Protein AF-A0A2V1D331-F1 (afdb_monomer)

Solvent-accessible surface area (backbone atoms only — not comparable to full-atom values): 6664 Å² total; per-residue (Å²): 107,66,53,58,59,68,60,81,46,92,78,87,87,73,95,56,76,64,71,92,84,72,79,35,61,83,38,45,64,43,75,44,83,63,82,72,41,45,49,69,57,51,53,61,50,46,65,57,37,31,77,74,75,49,89,54,49,68,43,77,54,75,53,66,46,69,56,100,91,41,80,76,44,72,64,69,59,91,81,35,39,69,57,26,50,51,44,72,65,56,88,63,60,54,64,59,46,48,51,36,59,72,73,70,109

Radius of gyration: 15.55 Å; Cα contacts (8 Å, |Δi|>4): 124; chains: 1; bounding box: 31×27×47 Å

Organism: NCBI:txid97972

InterPro domains:
  IPR001650 Helicase, C-terminal domain-like [PF00271] (2-50)
  IPR027417 P-loop containing nucleoside triphosphate hydrolase [G3DSA:3.40.50.300] (1-105)
  IPR027417 P-loop containing nucleoside triphosphate hydrolase [SSF52540] (2-68)

Foldseek 3Di:
DCCQQVVVDLDDDDPALPDPDPQRAVAAEDEADDADAALVSLVVNRVNYCPVVDHHYYYYDWDFDADPVGTPDTDYDPRHDPLVCVLVVPPDDNVVSSVCRVVVD

Sequence (105 aa):
VEQLTSGTQQVFTATNALGLGVDAPMIRAVIYVGAVRKARHYAQESGRVGWDGQASEAIIMRGFWRNRRGITAVLFPKDAEEEMMELIGGDGCIREVLDGAMDGR

Nearest PDB structures (foldseek):
  5gi4-assembly1_A  TM=8.563E-01  e=8.138E-02  Escherichia coli K-12
  2yjt-assembly1_D  TM=8.477E-01  e=2.373E-01  Escherichia coli K-12
  7zmp-assembly1_A  TM=5.809E-01  e=4.766E-02  Homo sapiens
  5lb5-assembly4_D  TM=5.084E-01  e=1.635E-02  Homo sapiens
  5suq-assembly1_C  TM=6.680E-01  e=3.315E-01  Saccharomyces cerevisiae S288C

Secondary structure (DSSP, 8-state):
-HHHHTTS-S----SSS-TTT---TT--EEEEES----HHHHHHHHTTS-TTSS--EEEEE--EEEETTEEEEE---TT--HHHHHHHHTSS-HHHHHHHHHHT-

Structure (mmCIF, N/CA/C/O backbone):
data_AF-A0A2V1D331-F1
#
_entry.id   AF-A0A2V1D331-F1
#
loop_
_atom_site.group_PDB
_atom_site.id
_atom_site.type_symbol
_atom_site.label_atom_id
_atom_site.label_alt_id
_atom_site.label_comp_id
_atom_site.label_asym_id
_atom_site.label_entity_id
_atom_site.label_seq_id
_atom_site.pdbx_PDB_ins_code
_atom_site.Cartn_x
_atom_site.Cartn_y
_atom_site.Cartn_z
_atom_site.occupancy
_atom_site.B_iso_or_equiv
_atom_site.auth_seq_id
_atom_site.auth_comp_id
_atom_site.auth_asym_id
_atom_site.auth_atom_id
_atom_site.pdbx_PDB_model_num
ATOM 1 N N . VAL A 1 1 ? -4.664 12.861 14.433 1.00 62.56 1 VAL A N 1
ATOM 2 C CA . VAL A 1 1 ? -4.680 11.494 15.004 1.00 62.56 1 VAL A CA 1
ATOM 3 C C . VAL A 1 1 ? -5.960 11.256 15.784 1.00 62.56 1 VAL A C 1
ATOM 5 O O . VAL A 1 1 ? -6.651 10.317 15.440 1.00 62.56 1 VAL A O 1
ATOM 8 N N . GLU A 1 2 ? -6.350 12.133 16.716 1.00 67.62 2 GLU A N 1
ATOM 9 C CA . GLU A 1 2 ? -7.605 11.965 17.478 1.00 67.62 2 GLU A CA 1
ATOM 10 C C . GLU A 1 2 ? -8.851 11.760 16.610 1.00 67.62 2 GLU A C 1
ATOM 12 O O . GLU A 1 2 ? -9.617 10.850 16.875 1.00 67.62 2 GLU A O 1
ATOM 17 N N . GLN A 1 3 ? -9.025 12.527 15.527 1.00 68.25 3 GLN A N 1
ATOM 18 C CA . GLN A 1 3 ? -10.174 12.355 14.620 1.00 68.25 3 GLN A CA 1
ATOM 19 C C . GLN A 1 3 ? -10.202 10.994 13.896 1.00 68.25 3 GLN A C 1
ATOM 21 O O . GLN A 1 3 ? -11.271 10.553 13.477 1.00 68.25 3 GLN A O 1
ATOM 26 N N . LEU A 1 4 ? -9.033 10.358 13.734 1.00 72.25 4 LEU A N 1
ATOM 27 C CA . LEU A 1 4 ? -8.852 9.024 13.144 1.00 72.25 4 LEU A CA 1
ATOM 28 C C . LEU A 1 4 ? -9.146 7.936 14.167 1.00 72.25 4 LEU A C 1
ATOM 30 O O . LEU A 1 4 ? -9.860 6.988 13.863 1.00 72.25 4 LEU A O 1
ATOM 34 N N . THR A 1 5 ? -8.632 8.088 15.383 1.00 74.00 5 THR A N 1
ATOM 35 C CA . THR A 1 5 ? -8.830 7.107 16.450 1.00 74.00 5 THR A CA 1
ATOM 36 C C . THR A 1 5 ? -10.233 7.183 17.056 1.00 74.00 5 THR A C 1
ATOM 38 O O . THR A 1 5 ? -10.739 6.171 17.525 1.00 74.00 5 THR A O 1
ATOM 41 N N . SER A 1 6 ? -10.902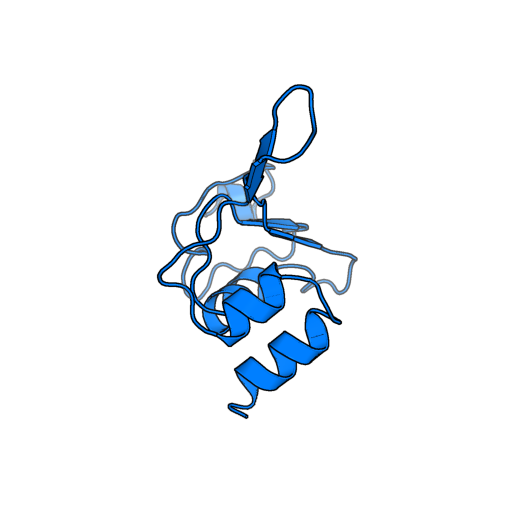 8.340 16.998 1.00 78.00 6 SER A N 1
ATOM 42 C CA . SER A 1 6 ? -12.295 8.519 17.432 1.00 78.00 6 SER A CA 1
ATOM 43 C C . SER A 1 6 ? -13.335 8.038 16.412 1.00 78.00 6 SER A C 1
ATOM 45 O O . SER A 1 6 ? -14.518 7.97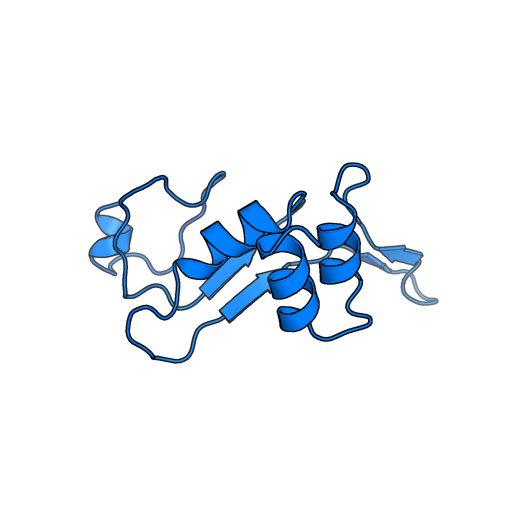0 16.741 1.00 78.00 6 SER A O 1
ATOM 47 N N . GLY A 1 7 ? -12.931 7.756 15.167 1.00 73.69 7 GLY A N 1
ATOM 48 C CA . GLY A 1 7 ? -13.835 7.351 14.084 1.00 73.69 7 GLY A CA 1
ATOM 49 C C . GLY A 1 7 ? -14.761 8.460 13.566 1.00 73.69 7 GLY A C 1
ATOM 50 O O . GLY A 1 7 ? -15.678 8.182 12.797 1.00 73.69 7 GLY A O 1
ATOM 51 N N . THR A 1 8 ? -14.540 9.722 13.953 1.00 80.12 8 THR A N 1
ATOM 52 C CA . THR A 1 8 ? -15.369 10.860 13.507 1.00 80.12 8 THR A CA 1
ATOM 53 C C . THR A 1 8 ? -15.146 11.234 12.045 1.00 80.12 8 THR A C 1
ATOM 55 O O . THR A 1 8 ? -15.988 11.880 11.429 1.00 80.12 8 THR A O 1
ATOM 58 N N . GLN A 1 9 ? -14.005 10.837 11.489 1.00 82.19 9 GLN A N 1
ATOM 59 C CA . GLN A 1 9 ? -13.637 11.071 10.104 1.00 82.19 9 GLN A CA 1
ATOM 60 C C . GLN A 1 9 ? -13.340 9.707 9.462 1.00 82.19 9 GLN A C 1
ATOM 62 O O . GLN A 1 9 ? -12.723 8.843 10.078 1.00 82.19 9 GLN A O 1
ATOM 67 N N . GLN A 1 10 ? -13.845 9.488 8.246 1.00 85.12 10 GLN A N 1
ATOM 68 C CA . GLN A 1 10 ? -13.792 8.174 7.584 1.00 85.12 10 GLN A CA 1
ATOM 69 C C . GLN A 1 10 ? -12.555 8.000 6.698 1.00 85.12 10 GLN A C 1
ATOM 71 O O . GLN A 1 10 ? -12.109 6.881 6.464 1.00 85.12 10 GLN A O 1
ATOM 76 N N . VAL A 1 11 ? -12.008 9.107 6.190 1.00 88.12 11 VAL A N 1
ATOM 77 C CA . VAL A 1 11 ? -10.882 9.110 5.251 1.00 88.12 11 VAL A CA 1
ATOM 78 C C . VAL A 1 11 ? -9.841 10.117 5.706 1.00 88.12 11 VAL A C 1
ATOM 80 O O . VAL A 1 11 ? -10.170 11.262 6.028 1.00 88.12 11 VAL A O 1
ATOM 83 N N . PHE A 1 12 ? -8.582 9.689 5.674 1.00 86.56 12 PHE A N 1
ATOM 84 C CA . PHE A 1 12 ? -7.419 10.501 6.002 1.00 86.56 12 PHE A CA 1
ATOM 85 C C . PHE A 1 12 ? -6.332 10.267 4.968 1.00 86.56 12 PHE A C 1
ATOM 87 O O . PHE A 1 12 ? -6.190 9.169 4.433 1.00 86.56 12 PHE A O 1
ATOM 94 N N . THR A 1 13 ? -5.544 11.302 4.720 1.00 86.56 13 THR A N 1
ATOM 95 C CA . THR A 1 13 ? -4.397 11.255 3.816 1.00 86.56 13 THR A CA 1
ATOM 96 C C . THR A 1 13 ? -3.123 11.457 4.616 1.00 86.56 13 THR A C 1
ATOM 98 O O . THR A 1 13 ? -3.064 12.352 5.461 1.00 86.56 13 THR A O 1
ATOM 101 N N . ALA A 1 14 ? -2.094 10.672 4.326 1.00 83.00 14 ALA A N 1
ATOM 102 C CA . ALA A 1 14 ? -0.789 10.810 4.952 1.00 83.00 14 ALA A CA 1
ATOM 103 C C . ALA A 1 14 ? 0.317 10.544 3.920 1.00 83.00 14 ALA A C 1
ATOM 105 O O . ALA A 1 14 ? 0.112 9.794 2.970 1.00 83.00 14 ALA A O 1
ATOM 106 N N . THR A 1 15 ? 1.469 11.201 4.076 1.00 78.81 15 THR A N 1
ATOM 107 C CA . THR A 1 15 ? 2.637 11.056 3.182 1.00 78.81 15 THR A CA 1
ATOM 108 C C . THR A 1 15 ? 3.635 10.005 3.665 1.00 78.81 15 THR A C 1
ATOM 110 O O . THR A 1 15 ? 4.409 9.484 2.870 1.00 78.81 15 THR A O 1
ATOM 113 N N . ASN A 1 16 ? 3.598 9.677 4.955 1.00 67.00 16 ASN A N 1
ATOM 114 C CA . ASN A 1 16 ? 4.037 8.396 5.496 1.00 67.00 16 ASN A CA 1
ATOM 115 C C . ASN A 1 16 ? 2.834 7.783 6.206 1.00 67.00 16 ASN A C 1
ATOM 117 O O . ASN A 1 16 ? 1.965 8.534 6.663 1.00 67.00 16 ASN A O 1
ATOM 121 N N . ALA A 1 17 ? 2.749 6.460 6.326 1.0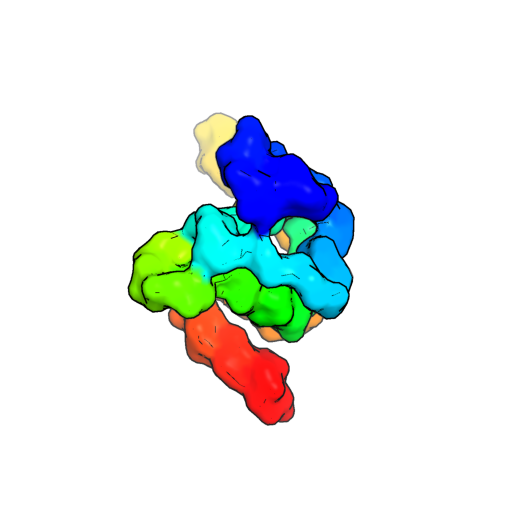0 60.31 17 ALA A N 1
ATOM 122 C CA . ALA A 1 17 ? 1.747 5.897 7.217 1.00 60.31 17 ALA A CA 1
ATOM 123 C C . ALA A 1 17 ? 2.116 6.257 8.661 1.00 60.31 17 ALA A C 1
ATOM 125 O O . ALA A 1 17 ? 2.878 5.549 9.303 1.00 60.31 17 ALA A O 1
ATOM 126 N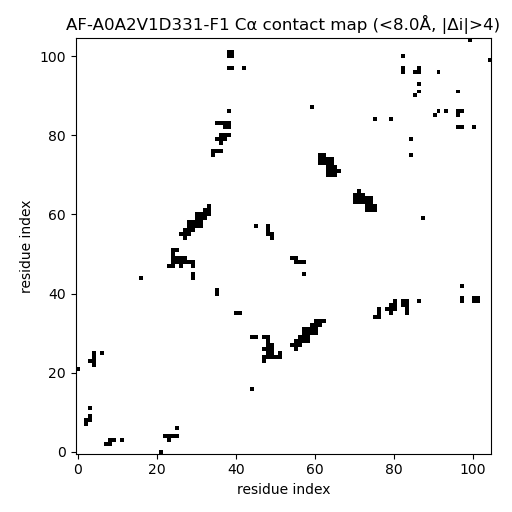 N . LEU A 1 18 ? 1.625 7.402 9.132 1.00 59.59 18 LEU A N 1
ATOM 127 C CA . LEU A 1 18 ? 1.386 7.785 10.520 1.00 59.59 18 LEU A CA 1
ATOM 128 C C . LEU A 1 18 ? 2.311 7.133 11.567 1.00 59.59 18 LEU A C 1
ATOM 130 O O . LEU A 1 18 ? 1.800 6.506 12.481 1.00 59.59 18 LEU A O 1
ATOM 134 N N . GLY A 1 19 ? 3.637 7.279 11.443 1.00 58.81 19 GLY A N 1
ATOM 135 C CA . GLY A 1 19 ? 4.654 6.974 12.471 1.00 58.81 19 GLY A CA 1
ATOM 136 C C . GLY A 1 19 ? 4.510 5.679 13.307 1.00 58.81 19 GLY A C 1
ATOM 137 O O . GLY A 1 19 ? 3.638 4.834 13.123 1.00 58.81 19 GLY A O 1
ATOM 138 N N . LEU A 1 20 ? 5.402 5.466 14.270 1.00 56.31 20 LEU A N 1
ATOM 139 C CA . LEU A 1 20 ? 5.203 4.417 15.279 1.00 56.31 20 LEU A CA 1
ATOM 140 C C . LEU A 1 20 ? 4.155 4.913 16.294 1.00 56.31 20 LEU A C 1
ATOM 142 O O . LEU A 1 20 ? 4.297 6.018 16.809 1.00 56.31 20 LEU A O 1
ATOM 146 N N . GLY A 1 21 ? 3.113 4.121 16.576 1.00 57.56 21 GLY A N 1
ATOM 147 C CA . GLY A 1 21 ? 2.189 4.378 17.697 1.00 57.56 21 GLY A CA 1
ATOM 148 C C . GLY A 1 21 ? 0.802 4.945 17.368 1.00 57.56 21 GLY A C 1
ATOM 149 O O . GLY A 1 21 ? 0.071 5.284 18.295 1.00 57.56 21 GLY A O 1
ATOM 150 N N . VAL A 1 22 ? 0.396 5.036 16.096 1.00 68.44 22 VAL A N 1
ATOM 151 C CA . VAL A 1 22 ? -1.025 5.266 15.771 1.00 68.44 22 VAL A CA 1
ATOM 152 C C . VAL A 1 22 ? -1.772 3.938 15.824 1.00 68.44 22 VAL A C 1
ATOM 154 O O . VAL A 1 22 ? -1.756 3.173 14.862 1.00 68.44 22 VAL A O 1
ATOM 157 N N . ASP A 1 23 ? -2.398 3.687 16.973 1.00 67.56 23 ASP A N 1
ATOM 158 C CA . ASP A 1 23 ? -3.314 2.572 17.202 1.00 67.56 23 ASP A CA 1
ATOM 159 C C . ASP A 1 23 ? -4.732 2.991 16.797 1.00 67.56 23 ASP A C 1
ATOM 161 O O . ASP A 1 23 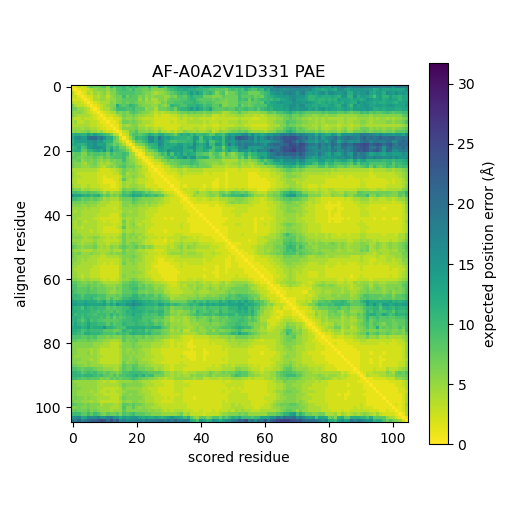? -5.431 3.720 17.504 1.00 67.56 23 ASP A O 1
ATOM 165 N N . ALA A 1 24 ? -5.116 2.604 15.586 1.00 74.44 24 ALA A N 1
ATOM 166 C CA . ALA A 1 24 ? -6.431 2.866 15.024 1.00 74.44 24 ALA A CA 1
ATOM 167 C C . ALA A 1 24 ? -6.998 1.535 14.508 1.00 74.44 24 ALA A C 1
ATOM 169 O O . ALA A 1 24 ? -7.042 1.308 13.297 1.00 74.44 24 ALA A O 1
ATOM 170 N N . PRO A 1 25 ? -7.453 0.644 15.410 1.00 74.69 25 PRO A N 1
ATOM 171 C CA . PRO A 1 25 ? -7.893 -0.705 15.046 1.00 74.69 25 PRO A CA 1
ATOM 172 C C . PRO A 1 25 ? -9.116 -0.684 14.118 1.00 74.69 25 PRO A C 1
ATOM 174 O O . PRO A 1 25 ? -9.436 -1.681 13.478 1.00 74.69 25 PRO A O 1
ATOM 177 N N . MET A 1 26 ? -9.778 0.471 14.005 1.00 79.81 26 MET A N 1
ATOM 178 C CA . MET A 1 26 ? -10.940 0.717 13.156 1.00 79.81 26 MET A CA 1
ATOM 179 C C . MET A 1 26 ? -10.597 0.951 11.669 1.00 79.81 26 MET A C 1
ATOM 181 O O . MET A 1 26 ? -11.516 1.057 10.855 1.00 79.81 26 MET A O 1
ATOM 185 N N . ILE A 1 27 ? -9.318 1.039 11.276 1.00 85.81 27 ILE A N 1
ATOM 186 C CA . ILE A 1 27 ? -8.954 1.247 9.864 1.00 85.81 27 ILE A CA 1
ATOM 187 C C . ILE A 1 27 ? -9.193 -0.034 9.059 1.00 85.81 27 ILE A C 1
ATOM 189 O O . ILE A 1 27 ? -8.586 -1.074 9.313 1.00 85.81 27 ILE A O 1
ATOM 193 N N . ARG A 1 28 ? -10.044 0.068 8.033 1.00 91.25 28 ARG A N 1
ATOM 194 C CA . ARG A 1 28 ? -10.424 -1.056 7.160 1.00 91.25 28 ARG A CA 1
ATOM 195 C C . ARG A 1 28 ? -9.678 -1.118 5.839 1.00 91.25 28 ARG A C 1
ATOM 197 O O . ARG A 1 28 ? -9.595 -2.194 5.257 1.00 91.25 28 ARG A O 1
ATOM 204 N N . ALA A 1 29 ? -9.119 -0.003 5.383 1.00 92.75 29 ALA A N 1
ATOM 205 C CA . ALA A 1 29 ? -8.357 0.028 4.148 1.00 92.75 29 ALA A CA 1
ATOM 206 C C . ALA A 1 29 ? -7.179 0.999 4.226 1.00 92.75 29 ALA A C 1
ATOM 208 O O . ALA A 1 29 ? -7.295 2.083 4.800 1.00 92.75 29 ALA A O 1
ATOM 209 N N . VAL A 1 30 ? -6.070 0.625 3.591 1.00 91.56 30 VAL A N 1
ATOM 210 C CA . VAL A 1 30 ? -4.973 1.533 3.235 1.00 91.56 30 VAL A CA 1
ATOM 211 C C . VAL A 1 30 ? -4.911 1.615 1.717 1.00 91.56 30 VAL A C 1
ATOM 213 O O . VAL A 1 30 ? -4.840 0.595 1.032 1.00 91.56 30 VAL A O 1
ATOM 216 N N . ILE A 1 31 ? -4.946 2.839 1.191 1.00 93.19 31 ILE A N 1
ATOM 217 C CA . ILE A 1 31 ? -4.907 3.102 -0.248 1.00 93.19 31 ILE A CA 1
ATOM 218 C C . ILE A 1 31 ? -3.623 3.858 -0.570 1.00 93.19 31 ILE A C 1
ATOM 220 O O . ILE A 1 31 ? -3.428 4.992 -0.133 1.00 93.19 31 ILE A O 1
ATOM 224 N N . TYR A 1 32 ? -2.764 3.238 -1.369 1.00 91.88 32 TYR A N 1
ATOM 225 C CA . TYR A 1 32 ? -1.538 3.842 -1.864 1.00 91.88 32 TYR A CA 1
ATOM 226 C C . TYR A 1 32 ? -1.840 4.606 -3.147 1.00 91.88 32 TYR A C 1
ATOM 228 O O . TYR A 1 32 ? -2.120 4.016 -4.195 1.00 91.88 32 TYR A O 1
ATOM 236 N N . VAL A 1 33 ? -1.777 5.932 -3.056 1.00 88.94 33 VAL A N 1
ATOM 237 C CA . VAL A 1 33 ? -1.976 6.839 -4.186 1.00 88.94 33 VAL A CA 1
ATOM 238 C C . VAL A 1 33 ? -0.617 7.377 -4.625 1.00 88.94 33 VAL A C 1
ATOM 240 O O . VAL A 1 33 ? -0.018 8.208 -3.946 1.00 88.94 33 VAL A O 1
ATOM 243 N N . GLY A 1 34 ? -0.126 6.904 -5.770 1.00 82.50 34 GLY A N 1
ATOM 244 C CA . GLY A 1 34 ? 1.162 7.315 -6.330 1.00 82.50 34 GLY A CA 1
ATOM 245 C C . GLY A 1 34 ? 2.264 6.269 -6.157 1.00 82.50 34 GLY A C 1
ATOM 246 O O . GLY A 1 34 ? 2.008 5.069 -6.156 1.00 82.50 34 GLY A O 1
ATOM 247 N N . ALA A 1 35 ? 3.516 6.727 -6.095 1.00 79.81 35 ALA A N 1
ATOM 248 C CA . ALA A 1 35 ? 4.682 5.853 -6.188 1.00 79.81 35 ALA A CA 1
ATOM 249 C C . ALA A 1 35 ? 5.017 5.161 -4.858 1.00 79.81 35 ALA A C 1
ATOM 251 O O . ALA A 1 35 ? 5.570 5.786 -3.950 1.00 79.81 35 ALA A O 1
ATOM 252 N N . VAL A 1 36 ? 4.769 3.852 -4.793 1.00 86.50 36 VAL A N 1
ATOM 253 C CA . VAL A 1 36 ? 5.286 2.960 -3.747 1.00 86.50 36 VAL A CA 1
ATOM 254 C C . VAL A 1 36 ? 6.590 2.352 -4.250 1.00 86.50 36 VAL A C 1
ATOM 256 O O . VAL A 1 36 ? 6.613 1.744 -5.314 1.00 86.50 36 VAL A O 1
ATOM 259 N N . ARG A 1 37 ? 7.684 2.574 -3.520 1.00 90.50 37 ARG A N 1
ATOM 260 C CA . ARG A 1 37 ? 9.040 2.249 -3.999 1.00 90.50 37 ARG A CA 1
ATOM 261 C C . ARG A 1 37 ? 9.659 1.019 -3.356 1.00 90.50 37 ARG A C 1
ATOM 263 O O . ARG A 1 37 ? 10.565 0.449 -3.940 1.00 90.50 37 ARG A O 1
ATOM 270 N N . LYS A 1 38 ? 9.213 0.649 -2.156 1.00 91.94 38 LYS A N 1
ATOM 271 C CA . LYS A 1 38 ? 9.849 -0.388 -1.339 1.00 91.94 38 LYS A CA 1
ATOM 272 C C . LYS A 1 38 ? 8.807 -1.348 -0.797 1.00 91.94 38 LYS A C 1
ATOM 274 O O . LYS A 1 38 ? 7.864 -0.904 -0.133 1.00 91.94 38 LYS A O 1
ATOM 279 N N . ALA A 1 39 ? 9.020 -2.646 -0.993 1.00 92.69 39 ALA A N 1
ATOM 280 C CA . ALA A 1 39 ? 8.120 -3.684 -0.494 1.00 92.69 39 ALA A CA 1
ATOM 281 C C . ALA A 1 39 ? 8.022 -3.663 1.043 1.00 92.69 39 ALA A C 1
ATOM 283 O O . ALA A 1 39 ? 6.934 -3.783 1.600 1.00 92.69 39 ALA A O 1
ATOM 284 N N . ARG A 1 40 ? 9.132 -3.384 1.746 1.00 90.06 40 ARG A N 1
ATOM 285 C CA . ARG A 1 40 ? 9.148 -3.264 3.218 1.00 90.06 40 ARG A CA 1
ATOM 286 C C . ARG A 1 40 ? 8.287 -2.115 3.742 1.00 90.06 40 ARG A C 1
ATOM 288 O O . ARG A 1 40 ? 7.643 -2.260 4.778 1.00 90.06 40 ARG A O 1
ATOM 295 N N . HIS A 1 41 ? 8.258 -0.982 3.034 1.00 89.56 41 HIS A N 1
ATOM 296 C CA . HIS A 1 41 ? 7.364 0.122 3.395 1.00 89.56 41 HIS A CA 1
ATOM 297 C C . HIS A 1 41 ? 5.914 -0.304 3.190 1.00 89.56 41 HIS A C 1
ATOM 299 O O . HIS A 1 41 ? 5.118 -0.195 4.113 1.00 89.56 41 HIS A O 1
ATOM 305 N N . TYR A 1 42 ? 5.590 -0.889 2.035 1.00 92.00 42 TYR A N 1
ATOM 306 C CA . TYR A 1 42 ? 4.255 -1.435 1.805 1.00 92.00 42 TYR A CA 1
ATOM 307 C C . TYR A 1 42 ? 3.835 -2.407 2.920 1.00 92.00 42 TYR A C 1
ATOM 309 O O . TYR A 1 42 ? 2.750 -2.256 3.475 1.00 92.00 42 TYR A O 1
ATOM 317 N N . ALA A 1 43 ? 4.695 -3.350 3.314 1.00 91.62 43 ALA A N 1
ATOM 318 C CA . ALA A 1 43 ? 4.409 -4.306 4.384 1.00 91.62 43 ALA A CA 1
ATOM 319 C C . ALA A 1 43 ? 4.126 -3.616 5.732 1.00 91.62 43 ALA A C 1
ATOM 321 O O . ALA A 1 43 ? 3.132 -3.916 6.390 1.00 91.62 43 ALA A O 1
ATOM 322 N N . GLN A 1 44 ? 4.958 -2.647 6.126 1.00 87.88 44 GLN A N 1
ATOM 323 C CA . GLN A 1 44 ? 4.765 -1.906 7.375 1.00 87.88 44 GLN A CA 1
ATOM 324 C C . GLN A 1 44 ? 3.469 -1.084 7.369 1.00 87.88 44 GLN A C 1
ATOM 326 O O . GLN A 1 44 ? 2.751 -1.030 8.366 1.00 87.88 44 GLN A O 1
ATOM 331 N N . GLU A 1 45 ? 3.183 -0.410 6.259 1.00 89.44 45 GLU A N 1
ATOM 332 C CA . GLU A 1 45 ? 2.047 0.499 6.140 1.00 89.44 45 GLU A CA 1
ATOM 333 C C . GLU A 1 45 ? 0.719 -0.263 6.006 1.00 89.44 45 GLU A C 1
ATOM 335 O O . GLU A 1 45 ? -0.265 0.109 6.646 1.00 89.44 45 GLU A O 1
ATOM 340 N N . SER A 1 46 ? 0.703 -1.364 5.248 1.00 90.94 46 SER A N 1
ATOM 341 C CA . SER A 1 46 ? -0.473 -2.227 5.081 1.00 90.94 46 SER A CA 1
ATOM 342 C C . SER A 1 46 ? -0.780 -3.033 6.341 1.00 90.94 46 SER A C 1
ATOM 344 O O . SER A 1 46 ? -1.946 -3.274 6.635 1.00 90.94 46 SER A O 1
ATOM 346 N N . GLY A 1 47 ? 0.226 -3.358 7.159 1.00 88.06 47 GLY A N 1
ATOM 347 C CA . GLY A 1 47 ? 0.049 -4.025 8.455 1.00 88.06 47 GLY A CA 1
ATOM 348 C C . GL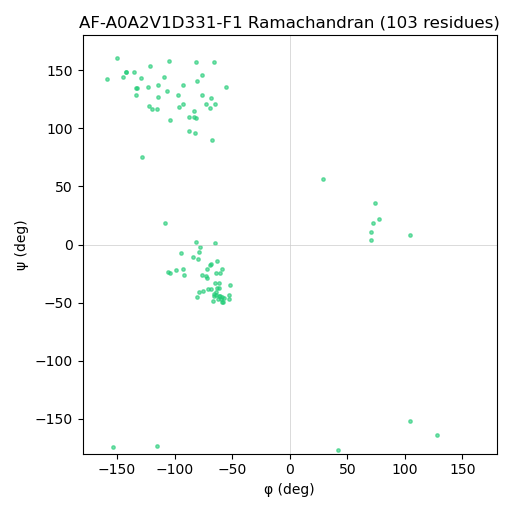Y A 1 47 ? -0.713 -3.215 9.517 1.00 88.06 47 GLY A C 1
ATOM 349 O O . GLY A 1 47 ? -0.880 -3.684 10.642 1.00 88.06 47 GLY A O 1
ATOM 350 N N . ARG A 1 48 ? -1.173 -1.998 9.196 1.00 84.38 48 ARG A N 1
ATOM 351 C CA . ARG A 1 48 ? -1.969 -1.138 10.090 1.00 84.38 48 ARG A CA 1
ATOM 352 C C . ARG A 1 48 ? -3.464 -1.440 10.079 1.00 84.38 48 ARG A C 1
ATOM 354 O O . ARG A 1 48 ? -4.189 -0.888 10.901 1.00 84.38 48 ARG A O 1
ATOM 361 N N . VAL A 1 49 ? -3.936 -2.261 9.146 1.00 88.69 49 VAL A N 1
ATOM 362 C CA . VAL A 1 49 ? -5.353 -2.628 9.041 1.00 88.69 49 VAL A CA 1
ATOM 363 C C . VAL A 1 49 ? -5.593 -4.047 9.538 1.00 88.69 49 VAL A C 1
ATOM 365 O O . VAL A 1 49 ? -4.681 -4.867 9.554 1.00 88.69 49 VAL A O 1
ATOM 368 N N . GLY A 1 50 ? -6.830 -4.359 9.934 1.00 86.62 50 GLY A N 1
ATOM 369 C CA . GLY A 1 50 ? -7.219 -5.729 10.305 1.00 86.62 50 GLY A CA 1
ATOM 370 C C . GLY A 1 50 ? -6.663 -6.241 11.640 1.00 86.62 50 GLY A C 1
ATOM 371 O O . GLY A 1 50 ? -6.667 -7.446 11.871 1.00 86.62 50 GLY A O 1
ATOM 372 N N . TRP A 1 51 ? -6.208 -5.357 12.539 1.00 84.56 51 TRP A N 1
ATOM 373 C CA . TRP A 1 51 ? -5.780 -5.731 13.902 1.00 84.56 51 TRP A CA 1
ATOM 374 C C . TRP A 1 51 ? -6.897 -6.377 14.734 1.00 84.56 51 TRP A C 1
ATOM 376 O O . TRP A 1 51 ? -6.633 -7.155 15.645 1.00 84.56 51 TRP A O 1
ATOM 386 N N . ASP A 1 52 ? -8.148 -6.077 14.396 1.00 87.94 52 ASP A N 1
ATOM 387 C CA . ASP A 1 52 ? -9.359 -6.654 14.980 1.00 87.94 52 ASP A CA 1
ATOM 388 C C . ASP A 1 52 ? -9.730 -8.030 14.393 1.00 87.94 52 ASP A C 1
ATOM 390 O O . ASP A 1 52 ? -10.768 -8.596 14.743 1.00 87.94 52 ASP A O 1
ATOM 394 N N . GLY A 1 53 ? -8.914 -8.569 13.479 1.00 88.62 53 GLY A N 1
ATOM 395 C CA . GLY A 1 53 ? -9.167 -9.832 12.786 1.00 88.62 53 GLY A CA 1
ATOM 396 C C . GLY A 1 53 ? -10.312 -9.774 11.771 1.00 88.62 53 GLY A C 1
ATOM 397 O O . GLY A 1 53 ? -10.655 -10.799 11.184 1.00 88.62 53 GLY A O 1
ATOM 398 N N . GLN A 1 54 ? -10.915 -8.602 11.556 1.00 91.56 54 GLN A N 1
ATOM 399 C CA . GLN A 1 54 ? -11.933 -8.409 10.529 1.00 91.56 54 GLN A CA 1
ATOM 400 C C . GLN A 1 54 ? -11.286 -8.194 9.161 1.00 91.56 54 GLN A C 1
ATOM 402 O O . GLN A 1 54 ? -10.135 -7.765 9.055 1.00 91.56 54 GLN A O 1
ATOM 407 N N . ALA A 1 55 ? -12.053 -8.470 8.104 1.00 92.94 55 ALA A N 1
ATOM 408 C CA . ALA A 1 55 ? -11.597 -8.260 6.738 1.00 92.94 55 ALA A CA 1
ATOM 409 C C . ALA A 1 55 ? -11.147 -6.806 6.519 1.00 92.94 55 ALA A C 1
ATOM 411 O O . ALA A 1 55 ? -11.803 -5.849 6.945 1.00 92.94 55 ALA A O 1
ATOM 412 N N . SER A 1 56 ? -10.012 -6.659 5.846 1.00 94.38 56 SER A N 1
ATOM 413 C CA . SER A 1 56 ? -9.390 -5.380 5.539 1.00 94.38 56 SER A CA 1
ATOM 414 C C . SER A 1 56 ? -8.615 -5.464 4.228 1.00 94.38 56 SER A C 1
ATOM 416 O O . SER A 1 56 ? -8.294 -6.554 3.748 1.00 94.38 56 SER A O 1
ATOM 418 N N . GLU A 1 57 ? -8.334 -4.307 3.632 1.00 95.25 57 GLU A N 1
ATOM 419 C CA . GLU A 1 57 ? -7.723 -4.224 2.307 1.00 95.25 57 GLU A CA 1
ATOM 420 C C . GLU A 1 57 ? -6.493 -3.311 2.283 1.00 95.25 57 GLU A C 1
ATOM 422 O O . GLU A 1 57 ? -6.444 -2.252 2.911 1.00 95.25 57 GLU A O 1
ATOM 427 N N . ALA A 1 58 ? -5.501 -3.705 1.491 1.00 93.62 58 ALA A N 1
ATOM 428 C CA . ALA A 1 58 ? -4.379 -2.863 1.108 1.00 93.62 58 ALA A CA 1
ATOM 429 C C . ALA A 1 58 ? -4.393 -2.731 -0.417 1.00 93.62 58 ALA A C 1
ATOM 431 O O . ALA A 1 58 ? -4.301 -3.724 -1.137 1.00 93.62 58 ALA A O 1
ATOM 432 N N . ILE A 1 59 ? -4.577 -1.505 -0.906 1.00 93.81 59 ILE A N 1
ATOM 433 C CA . ILE A 1 59 ? -4.910 -1.231 -2.306 1.00 93.81 59 ILE A CA 1
ATOM 434 C C . ILE A 1 59 ? -3.848 -0.322 -2.909 1.00 93.81 59 ILE A C 1
ATOM 436 O O . ILE A 1 59 ? -3.691 0.819 -2.481 1.00 93.81 59 ILE A O 1
ATOM 440 N N . ILE A 1 60 ? -3.159 -0.784 -3.953 1.00 91.94 60 ILE A N 1
ATOM 441 C CA . ILE A 1 60 ? -2.248 0.058 -4.739 1.00 91.94 60 ILE A CA 1
ATOM 442 C C . ILE A 1 60 ? -2.978 0.587 -5.971 1.00 91.94 60 ILE A C 1
ATOM 444 O O . ILE A 1 60 ? -3.385 -0.177 -6.848 1.00 91.94 60 ILE A O 1
ATOM 448 N N . MET A 1 61 ? -3.106 1.911 -6.074 1.00 90.75 61 MET A N 1
ATOM 449 C CA . MET A 1 61 ? -3.646 2.546 -7.272 1.00 90.75 61 MET A CA 1
ATOM 450 C C . MET A 1 61 ? -2.554 2.712 -8.329 1.00 90.75 61 MET A C 1
ATOM 452 O O . MET A 1 61 ? -1.612 3.486 -8.159 1.00 90.75 61 MET A O 1
ATOM 456 N N . ARG A 1 62 ? -2.709 2.017 -9.461 1.00 85.69 62 ARG A N 1
ATOM 457 C CA . ARG A 1 62 ? -1.804 2.120 -10.614 1.00 85.69 62 ARG A CA 1
ATOM 458 C C . ARG A 1 62 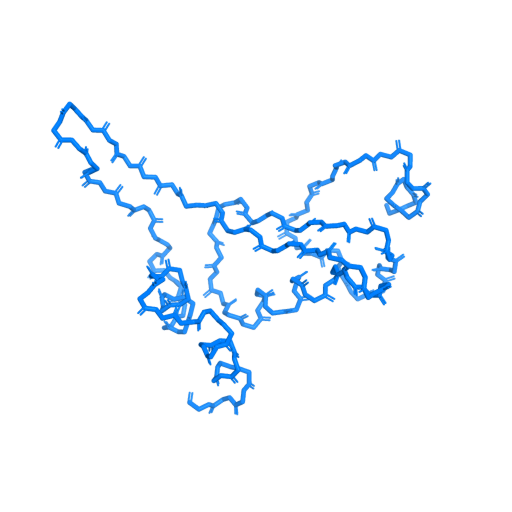? -2.368 3.082 -11.655 1.00 85.69 62 ARG A C 1
ATOM 460 O O . ARG A 1 62 ? -3.513 2.947 -12.084 1.00 85.69 62 ARG A O 1
ATOM 467 N N . GLY A 1 63 ? -1.549 4.038 -12.082 1.00 85.56 63 GLY A N 1
ATOM 468 C CA . GLY A 1 63 ? -1.883 4.927 -13.190 1.00 85.56 63 GLY A CA 1
ATOM 469 C C . GLY A 1 63 ? -1.628 4.247 -14.532 1.00 85.56 63 GLY A C 1
ATOM 470 O O . GLY A 1 63 ? -0.619 3.566 -14.705 1.00 85.56 63 GLY A O 1
ATOM 471 N N . PHE A 1 64 ? -2.503 4.465 -15.509 1.00 87.69 64 PHE A N 1
ATOM 472 C CA . PHE A 1 64 ? -2.259 4.054 -16.887 1.00 87.69 64 PHE A CA 1
ATOM 473 C C . PHE A 1 64 ? -2.791 5.100 -17.866 1.00 87.69 64 PHE A C 1
ATOM 475 O O . PHE A 1 64 ? -3.791 5.771 -17.612 1.00 87.69 64 PHE A O 1
ATOM 482 N N . TRP A 1 65 ? -2.126 5.223 -19.008 1.00 89.94 65 TRP A N 1
ATOM 483 C CA . TRP A 1 65 ? -2.614 5.976 -20.153 1.00 89.94 65 TRP A CA 1
ATOM 484 C C . TRP A 1 65 ? -3.377 5.040 -21.077 1.00 89.94 65 TRP A C 1
ATOM 486 O O . TRP A 1 65 ? -2.933 3.923 -21.348 1.00 89.94 65 TRP A O 1
ATOM 496 N N . ARG A 1 66 ? -4.520 5.499 -21.584 1.00 94.44 66 ARG A N 1
ATOM 497 C CA . ARG A 1 66 ? -5.349 4.750 -22.528 1.00 94.44 66 ARG A CA 1
ATOM 498 C C . ARG A 1 66 ? -5.765 5.646 -23.684 1.00 94.44 66 ARG A C 1
ATOM 500 O O . ARG A 1 66 ? -6.212 6.769 -23.472 1.00 94.44 66 ARG A O 1
ATOM 507 N N . ASN A 1 67 ? -5.663 5.127 -24.903 1.00 94.81 67 ASN A N 1
ATOM 508 C CA . ASN A 1 67 ? -6.232 5.742 -26.098 1.00 94.81 67 ASN A CA 1
ATOM 509 C C . ASN A 1 67 ? -7.329 4.838 -26.693 1.00 94.81 67 ASN A C 1
ATOM 511 O O . ASN A 1 67 ? -7.702 3.814 -26.117 1.00 94.81 67 ASN A O 1
ATOM 515 N N . ARG A 1 68 ? -7.848 5.199 -27.874 1.00 93.88 68 ARG A N 1
ATOM 516 C CA . ARG A 1 68 ? -8.899 4.426 -28.564 1.00 93.88 68 ARG A CA 1
ATOM 517 C C . ARG A 1 68 ? -8.508 2.973 -28.890 1.00 93.88 68 ARG A C 1
ATOM 519 O O . ARG A 1 68 ? -9.400 2.164 -29.099 1.00 93.88 68 ARG A O 1
ATOM 526 N N . ARG A 1 69 ? -7.213 2.641 -28.941 1.00 92.44 69 ARG A N 1
ATOM 527 C CA . ARG A 1 69 ? -6.684 1.294 -29.226 1.00 92.44 69 ARG A CA 1
ATOM 528 C C . ARG A 1 69 ? -6.383 0.473 -27.966 1.00 92.44 69 ARG A C 1
ATOM 530 O O . ARG A 1 69 ? -6.086 -0.706 -28.097 1.00 92.44 69 ARG A O 1
ATOM 537 N N . GLY A 1 70 ? -6.468 1.060 -26.769 1.00 92.44 70 GLY A N 1
ATOM 538 C CA . GLY A 1 70 ? -6.186 0.368 -25.508 1.00 92.44 70 GLY A CA 1
ATOM 539 C C . GLY A 1 70 ? -5.187 1.105 -24.619 1.00 92.44 70 GLY A C 1
ATOM 540 O O . GLY A 1 70 ? -4.967 2.308 -24.779 1.00 92.44 70 GLY A O 1
ATOM 541 N N . ILE A 1 71 ? -4.639 0.386 -23.636 1.00 88.81 71 ILE A N 1
ATOM 542 C CA . ILE A 1 71 ? -3.629 0.908 -22.706 1.00 88.81 71 ILE A CA 1
ATOM 543 C C . ILE A 1 71 ? -2.336 1.164 -23.484 1.00 88.81 71 ILE A C 1
ATOM 545 O O . ILE A 1 71 ? -1.840 0.282 -24.177 1.00 88.81 71 ILE A O 1
ATOM 549 N N . THR A 1 72 ? -1.805 2.379 -23.384 1.00 90.62 72 THR A N 1
ATOM 550 C CA . THR A 1 72 ? -0.584 2.809 -24.081 1.00 90.62 72 THR A CA 1
ATOM 551 C C . THR A 1 72 ? 0.627 2.880 -23.167 1.00 90.62 72 THR A C 1
ATOM 553 O O . THR A 1 72 ? 1.751 2.818 -23.647 1.00 90.62 72 THR A O 1
ATOM 556 N N . ALA A 1 73 ? 0.411 3.054 -21.865 1.00 84.12 73 ALA A N 1
ATOM 557 C CA . ALA A 1 73 ? 1.473 3.055 -20.874 1.00 84.12 73 ALA A CA 1
ATOM 558 C C . ALA A 1 73 ? 0.891 2.750 -19.498 1.00 84.12 73 ALA A C 1
ATOM 560 O O . ALA A 1 73 ? -0.187 3.235 -19.162 1.00 84.12 73 ALA A O 1
ATOM 561 N N . VAL A 1 74 ? 1.630 1.999 -18.693 1.00 82.06 74 VAL A N 1
ATOM 562 C CA . VAL A 1 74 ? 1.380 1.855 -17.259 1.00 82.06 74 VAL A CA 1
ATOM 563 C C . VAL A 1 74 ? 2.464 2.648 -16.541 1.00 82.06 74 VAL A C 1
ATOM 565 O O . VAL A 1 74 ? 3.637 2.576 -16.910 1.00 82.06 74 VAL A O 1
ATOM 568 N N . LEU A 1 75 ? 2.073 3.465 -15.568 1.00 81.69 75 LEU A N 1
ATOM 569 C CA . LEU A 1 75 ? 3.013 4.237 -14.769 1.00 81.69 75 LEU A CA 1
ATOM 570 C C . LEU A 1 75 ? 3.550 3.345 -13.657 1.00 81.69 75 LEU A C 1
ATOM 572 O O . LEU A 1 75 ? 2.836 3.043 -12.703 1.00 81.69 75 LEU A O 1
ATOM 576 N N . PHE A 1 76 ? 4.824 2.991 -13.775 1.00 80.81 76 PHE A N 1
ATOM 577 C CA . PHE A 1 76 ? 5.603 2.392 -12.701 1.00 80.81 76 PHE A CA 1
ATOM 578 C C . PHE A 1 76 ? 6.639 3.402 -12.185 1.00 80.81 76 PHE A C 1
ATOM 580 O O . PHE A 1 76 ? 7.179 4.182 -12.983 1.00 80.81 76 PHE A O 1
ATOM 587 N N . PRO A 1 77 ? 6.940 3.418 -10.875 1.00 81.88 77 PRO A N 1
ATOM 588 C CA . PRO A 1 77 ? 8.073 4.172 -10.356 1.00 81.88 77 PRO A CA 1
ATOM 589 C C . PRO A 1 77 ? 9.366 3.564 -10.907 1.00 81.88 77 PRO A C 1
ATOM 591 O O . PRO A 1 77 ? 9.642 2.391 -10.686 1.00 81.88 77 PRO A O 1
ATOM 594 N N . LYS A 1 78 ? 10.169 4.352 -11.632 1.00 82.31 78 LYS A N 1
ATOM 595 C CA . LYS A 1 78 ? 11.445 3.875 -12.207 1.00 82.31 78 LYS A CA 1
ATOM 596 C C . LYS A 1 78 ? 12.512 3.579 -11.149 1.00 82.31 78 LYS A C 1
ATOM 598 O O . LYS A 1 78 ? 13.516 2.954 -11.454 1.00 82.31 78 LYS A O 1
ATOM 603 N N . ASP A 1 79 ? 12.306 4.101 -9.949 1.00 89.56 79 ASP A N 1
ATOM 604 C CA . ASP A 1 79 ? 13.172 4.019 -8.780 1.00 89.56 79 ASP A CA 1
ATOM 605 C C . ASP A 1 79 ? 12.594 3.094 -7.694 1.00 89.56 79 ASP A C 1
ATOM 607 O O . ASP A 1 79 ? 12.964 3.208 -6.525 1.00 89.56 79 ASP A O 1
ATOM 611 N N . ALA A 1 80 ? 11.653 2.215 -8.058 1.00 90.75 80 ALA A N 1
ATOM 612 C CA . ALA A 1 80 ? 11.185 1.150 -7.181 1.00 90.75 80 ALA A CA 1
ATOM 613 C C . ALA A 1 80 ? 12.208 0.002 -7.106 1.00 90.75 8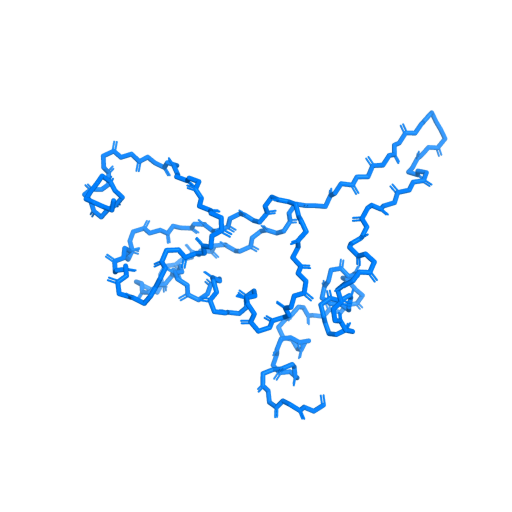0 ALA A C 1
ATOM 615 O O . ALA A 1 80 ? 12.892 -0.296 -8.083 1.00 90.75 80 ALA A O 1
ATOM 616 N N . GLU A 1 81 ? 12.291 -0.629 -5.936 1.00 92.69 81 GLU A N 1
ATOM 617 C CA . GLU A 1 81 ? 13.063 -1.854 -5.696 1.00 92.69 81 GLU A CA 1
ATOM 618 C C . GLU A 1 81 ? 12.469 -3.035 -6.487 1.00 92.69 81 GLU A C 1
ATOM 620 O O . GLU A 1 81 ? 11.295 -3.011 -6.870 1.00 92.69 81 GLU A O 1
ATOM 625 N N . GLU A 1 82 ? 13.283 -4.058 -6.751 1.00 91.81 82 GLU A N 1
ATOM 626 C CA . GLU A 1 82 ? 12.931 -5.191 -7.620 1.00 91.81 82 GLU A CA 1
ATOM 627 C C . GLU A 1 82 ? 11.692 -5.938 -7.115 1.00 91.81 82 GLU A C 1
ATOM 629 O O . GLU A 1 82 ? 10.736 -6.144 -7.862 1.00 91.81 82 GLU A O 1
ATOM 634 N N . GLU A 1 83 ? 11.636 -6.206 -5.814 1.00 92.62 83 GLU A N 1
ATOM 635 C CA . GLU A 1 83 ? 10.523 -6.882 -5.151 1.00 92.62 83 GLU A CA 1
ATOM 636 C C . GLU A 1 83 ? 9.238 -6.044 -5.215 1.00 92.62 83 GLU A C 1
ATOM 638 O O . GLU A 1 83 ? 8.127 -6.564 -5.324 1.00 92.62 83 GLU A O 1
ATOM 643 N N . MET A 1 84 ? 9.364 -4.711 -5.179 1.00 93.25 84 MET A N 1
ATOM 644 C CA . MET A 1 84 ? 8.216 -3.821 -5.351 1.00 93.25 84 MET A CA 1
ATOM 645 C C . MET A 1 84 ? 7.717 -3.843 -6.799 1.00 93.25 84 MET A C 1
ATOM 647 O O . MET A 1 84 ? 6.509 -3.805 -7.034 1.00 93.25 84 MET A O 1
ATOM 651 N N . MET A 1 85 ? 8.624 -3.906 -7.774 1.00 91.44 85 MET A N 1
ATOM 652 C CA . MET A 1 85 ? 8.262 -4.026 -9.184 1.00 91.44 85 MET A CA 1
ATOM 653 C C . MET A 1 85 ? 7.547 -5.347 -9.468 1.00 91.44 85 MET A C 1
ATOM 655 O O . MET A 1 85 ? 6.536 -5.331 -10.169 1.00 91.44 85 MET A O 1
ATOM 659 N N . GLU A 1 86 ? 8.000 -6.451 -8.877 1.00 91.94 86 GLU A N 1
ATOM 660 C CA . GLU A 1 86 ? 7.331 -7.753 -8.960 1.00 91.94 86 GLU A CA 1
ATOM 661 C C . GLU A 1 86 ? 5.926 -7.705 -8.337 1.00 91.94 86 GLU A C 1
ATOM 663 O O . GLU A 1 86 ? 4.938 -8.088 -8.973 1.00 91.94 86 GLU A O 1
ATOM 668 N N . LEU A 1 87 ? 5.805 -7.122 -7.137 1.00 92.56 87 LEU A 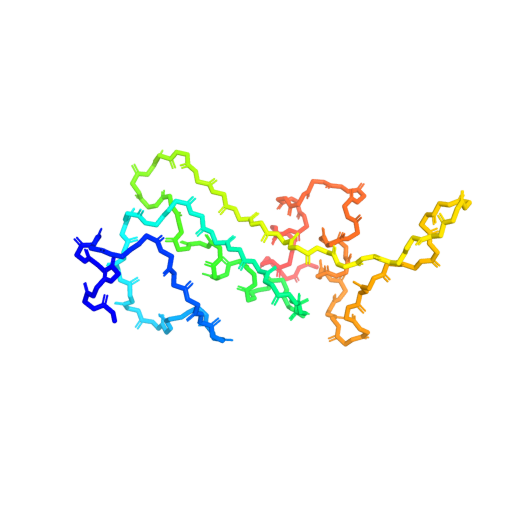N 1
ATOM 669 C CA . LEU A 1 87 ? 4.527 -6.957 -6.442 1.00 92.56 87 LEU A CA 1
ATOM 670 C C . LEU A 1 87 ? 3.523 -6.159 -7.284 1.00 92.56 87 LEU A C 1
ATOM 672 O O . LEU A 1 87 ? 2.375 -6.576 -7.452 1.00 92.56 87 LEU A O 1
ATOM 676 N N . ILE A 1 88 ? 3.939 -5.006 -7.821 1.00 90.62 88 ILE A N 1
ATOM 677 C CA . ILE A 1 88 ? 3.072 -4.150 -8.647 1.00 90.62 88 ILE A CA 1
ATOM 678 C C . ILE A 1 88 ? 2.835 -4.785 -10.024 1.00 90.62 88 ILE A C 1
ATOM 680 O O . ILE A 1 88 ? 1.794 -4.511 -10.621 1.00 90.62 88 ILE A O 1
ATOM 684 N N . GLY A 1 89 ? 3.753 -5.609 -10.538 1.00 87.94 89 GLY A N 1
ATOM 685 C CA . GLY A 1 89 ? 3.597 -6.346 -11.795 1.00 87.94 89 GLY A CA 1
ATOM 686 C C . GLY A 1 89 ? 2.349 -7.224 -11.772 1.00 87.94 89 GLY A C 1
ATOM 687 O O . GLY A 1 89 ? 1.498 -7.118 -12.658 1.00 87.94 89 GLY A O 1
ATOM 688 N N . GLY A 1 90 ? 2.153 -7.953 -10.669 1.00 85.81 90 GLY A N 1
ATOM 689 C CA . GLY A 1 90 ? 0.961 -8.774 -10.449 1.00 85.81 90 GLY A CA 1
ATOM 690 C C . GLY A 1 90 ? 0.978 -10.093 -11.221 1.00 85.81 90 GLY A C 1
ATOM 691 O O . GLY A 1 90 ? -0.079 -10.678 -11.443 1.00 85.81 90 GLY A O 1
ATOM 692 N N . ASP A 1 91 ? 2.166 -10.557 -11.611 1.00 87.19 91 ASP A N 1
ATOM 693 C CA . ASP A 1 91 ? 2.372 -11.829 -12.310 1.00 87.19 91 ASP A CA 1
ATOM 694 C C . ASP A 1 91 ? 2.314 -13.045 -11.357 1.00 87.19 91 ASP A C 1
ATOM 696 O O . ASP A 1 91 ? 2.377 -14.192 -11.800 1.00 87.19 91 ASP A O 1
ATOM 700 N N . GLY A 1 92 ? 2.141 -12.809 -10.049 1.00 90.19 92 GLY A N 1
ATOM 701 C CA . GLY A 1 92 ? 2.097 -13.834 -9.009 1.00 90.19 92 GLY A CA 1
ATOM 702 C C . GLY A 1 92 ? 1.294 -13.433 -7.769 1.00 90.19 92 GLY A C 1
ATOM 703 O O . GLY A 1 92 ? 0.636 -12.388 -7.713 1.00 90.19 92 GLY A O 1
ATOM 704 N N . CYS A 1 93 ? 1.329 -14.293 -6.749 1.00 94.31 93 CYS A N 1
ATOM 705 C CA . CYS A 1 93 ? 0.691 -14.017 -5.468 1.00 94.31 93 CYS A CA 1
ATOM 706 C C . CYS A 1 93 ? 1.449 -12.901 -4.738 1.00 94.31 93 CYS A C 1
ATOM 708 O O . CYS A 1 93 ? 2.585 -13.094 -4.319 1.00 94.31 93 CYS A O 1
ATOM 710 N N . ILE A 1 94 ? 0.792 -11.762 -4.492 1.00 93.06 94 ILE A N 1
ATOM 711 C CA . ILE A 1 94 ? 1.383 -10.632 -3.746 1.00 93.06 94 ILE A CA 1
ATOM 712 C C . ILE A 1 94 ? 1.966 -11.074 -2.395 1.00 93.06 94 ILE A C 1
ATOM 714 O O . ILE A 1 94 ? 2.974 -10.533 -1.952 1.00 93.06 94 ILE A O 1
ATOM 718 N N . ARG A 1 95 ? 1.344 -12.057 -1.732 1.00 93.69 95 ARG A N 1
ATOM 719 C CA . ARG A 1 95 ? 1.815 -12.546 -0.431 1.00 93.69 95 ARG A CA 1
ATOM 720 C C . ARG A 1 95 ? 3.147 -13.279 -0.527 1.00 93.69 95 ARG A C 1
ATOM 722 O O . ARG A 1 95 ? 3.984 -13.079 0.333 1.00 93.69 95 ARG A O 1
ATOM 729 N N . GLU A 1 96 ? 3.355 -14.053 -1.583 1.00 94.38 96 GLU A N 1
ATOM 730 C CA . GLU A 1 96 ? 4.618 -14.760 -1.803 1.00 94.38 96 GLU A CA 1
ATOM 731 C C . GLU A 1 96 ? 5.768 -13.778 -2.052 1.00 94.38 96 GLU A C 1
ATOM 733 O O . GLU A 1 96 ? 6.815 -13.882 -1.417 1.00 94.38 96 GLU A O 1
ATOM 738 N N . VAL A 1 97 ? 5.529 -12.763 -2.891 1.00 93.31 97 VAL A N 1
ATOM 739 C CA . VAL A 1 97 ? 6.502 -11.689 -3.154 1.00 93.31 97 VAL A CA 1
ATOM 740 C C . VAL A 1 97 ? 6.840 -10.930 -1.867 1.00 93.31 97 VAL A C 1
ATOM 742 O O . VAL A 1 97 ? 8.005 -10.660 -1.578 1.00 93.31 97 VAL A O 1
ATOM 745 N N . LEU A 1 98 ? 5.827 -10.601 -1.056 1.00 93.56 98 LEU A N 1
ATOM 746 C CA . LEU A 1 98 ? 6.034 -9.918 0.223 1.00 93.56 98 LEU A CA 1
ATOM 747 C C . LEU A 1 98 ? 6.794 -10.771 1.234 1.00 93.56 98 LEU A C 1
ATOM 749 O O . LEU A 1 98 ? 7.680 -10.243 1.903 1.00 93.56 98 LEU A O 1
ATOM 753 N N . ASP A 1 99 ? 6.468 -12.056 1.346 1.00 93.88 99 ASP A N 1
ATOM 754 C CA . ASP A 1 99 ? 7.155 -12.970 2.257 1.00 93.88 99 ASP A CA 1
ATOM 755 C C . ASP A 1 99 ? 8.645 -13.070 1.883 1.00 93.88 99 ASP A C 1
ATOM 757 O O . ASP A 1 99 ? 9.508 -12.915 2.750 1.00 93.88 99 ASP A O 1
ATOM 761 N N . GLY A 1 100 ? 8.964 -13.201 0.588 1.00 92.56 100 GLY A N 1
ATOM 762 C CA . GLY A 1 100 ? 10.344 -13.177 0.088 1.00 92.56 100 GLY A CA 1
ATOM 763 C C . GLY A 1 100 ? 11.080 -11.872 0.417 1.00 92.56 100 GLY A C 1
ATOM 764 O O . GLY A 1 100 ? 12.164 -11.897 1.009 1.00 92.56 100 GLY A O 1
ATOM 765 N N . ALA A 1 101 ? 10.449 -10.729 0.133 1.00 91.12 101 ALA A N 1
ATOM 766 C CA . ALA A 1 101 ? 11.016 -9.408 0.402 1.00 91.12 101 ALA A CA 1
ATOM 767 C C . ALA A 1 101 ? 11.286 -9.157 1.898 1.00 91.12 101 ALA A C 1
ATOM 769 O O . ALA A 1 101 ? 12.228 -8.444 2.264 1.00 91.12 101 ALA A O 1
ATOM 770 N N . MET A 1 102 ? 10.458 -9.717 2.787 1.00 92.25 102 MET A N 1
ATOM 771 C CA . MET A 1 102 ? 10.614 -9.564 4.235 1.00 92.25 102 MET A CA 1
ATOM 772 C C . MET A 1 102 ? 11.707 -10.475 4.794 1.00 92.25 102 MET A C 1
ATOM 774 O O . MET A 1 102 ? 12.524 -9.987 5.587 1.00 92.25 102 MET A O 1
ATOM 778 N N . ASP A 1 103 ? 11.776 -11.721 4.317 1.00 90.94 103 ASP A N 1
ATOM 779 C CA . ASP A 1 103 ? 12.792 -12.720 4.672 1.00 90.94 103 ASP A CA 1
ATOM 780 C C . ASP A 1 103 ? 14.197 -12.381 4.141 1.00 90.94 103 ASP A C 1
ATOM 782 O O . ASP A 1 103 ? 15.185 -12.919 4.639 1.00 90.94 103 ASP A O 1
ATOM 786 N N . GLY A 1 104 ? 14.302 -11.473 3.162 1.00 75.25 104 GLY A N 1
ATOM 787 C CA . GLY A 1 104 ? 15.577 -11.041 2.581 1.00 75.25 104 GLY A CA 1
ATOM 788 C C . GLY A 1 104 ? 16.209 -12.086 1.662 1.00 75.25 104 GLY A C 1
ATOM 789 O O . GLY A 1 104 ? 17.430 -12.249 1.686 1.00 75.25 104 GLY A O 1
ATOM 790 N N . ARG A 1 105 ? 15.372 -12.818 0.921 1.00 60.19 105 ARG A N 1
ATOM 791 C CA . ARG A 1 105 ? 15.796 -13.780 -0.103 1.00 60.19 105 ARG A CA 1
ATOM 792 C C . ARG A 1 105 ? 15.929 -13.126 -1.465 1.00 60.19 105 ARG A C 1
ATOM 794 O O . ARG A 1 105 ? 15.171 -12.168 -1.711 1.00 60.19 105 ARG A O 1
#

Mean predicted aligned error: 5.85 Å

pLDDT: mean 85.25, std 9.74, range [56.31, 95.25]